Protein AF-N8WJZ4-F1 (afdb_monomer_lite)

Foldseek 3Di:
DDADDPVLCVLQVWDADPVRAFIDGPNHTFKGKDKDWDDDDDADDIDIDIDIDGHPVSVLVSCVSVVHKDKDKDKADDDDDDDPPDDPVVPPVVSVVDDIDIWIWIQHSVGDIDTD

Sequence (116 aa):
MTQPSKEIIALMNLSSDSLGKNWFHENEKVMNLKIWGQYKNEHYEYSNGYKLKVDRKFILELLEKLDMDMIISVDIDRRYKYGSYQSKQDSKRLDEYLPSSKRIYLMKKNGDMYVY

Secondary structure (DSSP, 8-state):
-----HHHHHHTT-EE-TTSSEEEETTEEEEEEEEEEE---TTS--EEEEEEEE-HHHHHHHHHHHT--EEEEEEE---PPPPTT--TTTTHHHHHTS--EEEEEEE-TTS-EEE-

Organism: NCBI:txid1217675

Structure (mmCIF, N/CA/C/O backbone):
data_AF-N8WJZ4-F1
#
_entry.id   AF-N8WJZ4-F1
#
loop_
_atom_site.group_PDB
_atom_site.id
_atom_site.type_symbol
_atom_site.label_atom_id
_atom_site.label_alt_id
_atom_site.label_comp_id
_atom_site.label_asym_id
_atom_site.label_entity_id
_atom_site.label_seq_id
_atom_site.pdbx_PDB_ins_code
_atom_site.Cartn_x
_atom_site.Cartn_y
_atom_site.Cartn_z
_atom_site.occupancy
_atom_site.B_iso_or_equiv
_atom_site.auth_seq_id
_atom_site.auth_comp_id
_atom_site.auth_asym_id
_atom_site.auth_atom_id
_atom_site.pdbx_PDB_model_num
ATOM 1 N N . MET A 1 1 ?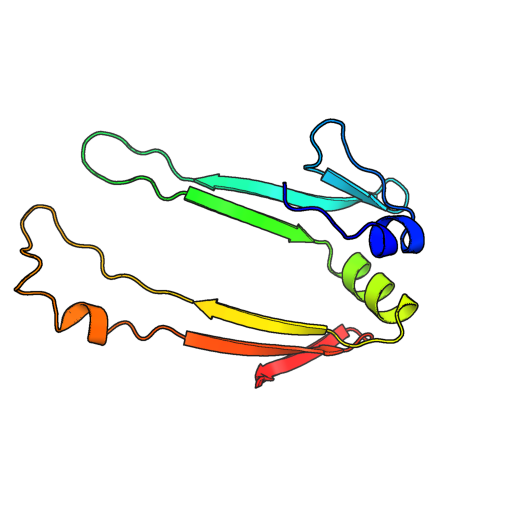 4.920 15.518 -1.840 1.00 61.91 1 MET A N 1
ATOM 2 C CA . MET A 1 1 ? 5.305 14.233 -1.213 1.00 61.91 1 MET A CA 1
ATOM 3 C C . MET A 1 1 ? 4.168 13.250 -1.414 1.00 61.91 1 MET A C 1
ATOM 5 O O . MET A 1 1 ? 3.022 13.665 -1.307 1.00 61.91 1 MET A O 1
ATOM 9 N N . THR A 1 2 ? 4.465 11.994 -1.745 1.00 77.50 2 THR A N 1
ATOM 10 C CA . THR A 1 2 ? 3.448 10.937 -1.849 1.00 77.50 2 THR A CA 1
ATOM 11 C C . THR A 1 2 ? 2.934 10.608 -0.450 1.00 77.50 2 THR A C 1
ATOM 13 O O . THR A 1 2 ? 3.725 10.198 0.395 1.00 77.50 2 THR A O 1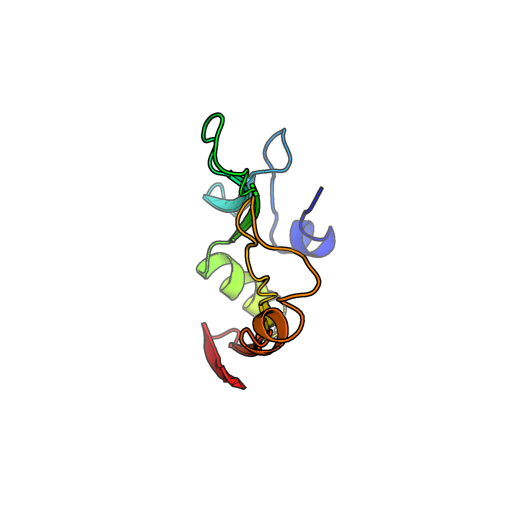
ATOM 16 N N . GLN A 1 3 ? 1.641 10.810 -0.207 1.00 88.00 3 GLN A N 1
ATOM 17 C CA . GLN A 1 3 ? 0.973 10.545 1.070 1.00 88.00 3 GLN A CA 1
ATOM 18 C C . GLN A 1 3 ? -0.438 9.985 0.827 1.00 88.00 3 GLN A C 1
ATOM 20 O O . GLN A 1 3 ? -0.982 10.221 -0.258 1.00 88.00 3 GLN A O 1
ATOM 25 N N . PRO A 1 4 ? -1.040 9.273 1.797 1.00 91.56 4 PRO A N 1
ATOM 26 C CA . PRO A 1 4 ? -2.439 8.864 1.719 1.00 91.56 4 PRO A CA 1
ATOM 27 C C . PRO A 1 4 ? -3.384 10.071 1.608 1.00 91.56 4 PRO A C 1
ATOM 29 O O . PRO A 1 4 ? -3.042 11.190 2.003 1.00 91.56 4 PRO A O 1
ATOM 32 N N . SER A 1 5 ? -4.586 9.854 1.071 1.00 93.88 5 SER A N 1
ATOM 33 C CA . SER A 1 5 ? -5.614 10.898 1.022 1.00 93.88 5 SER A CA 1
ATOM 34 C C . SER A 1 5 ? -6.097 11.254 2.432 1.00 93.88 5 SER A C 1
ATOM 36 O O . SER A 1 5 ? -6.062 10.421 3.337 1.00 93.88 5 SER A O 1
ATOM 38 N N . LYS A 1 6 ? -6.597 12.483 2.623 1.00 94.88 6 LYS A N 1
ATOM 39 C CA . LYS A 1 6 ? -7.160 12.923 3.914 1.00 94.88 6 LYS A CA 1
ATOM 40 C C . LYS A 1 6 ? -8.278 11.999 4.407 1.00 94.88 6 LYS A C 1
ATOM 42 O O . LYS A 1 6 ? -8.379 11.758 5.602 1.00 94.88 6 LYS A O 1
ATOM 47 N N . GLU A 1 7 ? -9.074 11.468 3.484 1.00 95.81 7 GLU A N 1
ATOM 48 C CA . GLU A 1 7 ? -10.145 10.511 3.770 1.00 95.81 7 GLU A CA 1
ATOM 49 C C . GLU A 1 7 ? -9.597 9.195 4.321 1.00 95.81 7 GLU A C 1
ATOM 51 O O . GLU A 1 7 ? -10.069 8.740 5.355 1.00 95.81 7 GLU A O 1
ATOM 56 N N . ILE A 1 8 ? -8.557 8.621 3.701 1.00 95.12 8 ILE A N 1
ATOM 57 C CA . ILE A 1 8 ? -7.914 7.395 4.201 1.00 95.12 8 ILE A CA 1
ATOM 58 C C . ILE A 1 8 ? -7.246 7.653 5.554 1.00 95.12 8 ILE A C 1
ATOM 60 O O . ILE A 1 8 ? -7.335 6.813 6.444 1.00 95.12 8 ILE A O 1
ATOM 64 N N . ILE A 1 9 ? -6.610 8.818 5.730 1.00 96.50 9 ILE A N 1
ATOM 65 C CA . ILE A 1 9 ? -6.007 9.211 7.012 1.00 96.50 9 ILE A CA 1
ATOM 66 C C . ILE A 1 9 ? -7.073 9.244 8.109 1.00 96.50 9 ILE A C 1
ATOM 68 O O . ILE A 1 9 ? -6.852 8.680 9.175 1.00 96.50 9 ILE A O 1
ATOM 72 N N . ALA A 1 10 ? -8.224 9.863 7.845 1.00 97.06 10 ALA A N 1
ATOM 73 C CA . ALA A 1 10 ? -9.319 9.940 8.804 1.00 97.06 10 ALA A CA 1
ATOM 74 C C . ALA A 1 10 ? -9.966 8.568 9.061 1.00 97.06 10 ALA A C 1
ATOM 76 O O . ALA A 1 10 ? -10.155 8.191 10.213 1.00 97.06 10 ALA A O 1
ATOM 77 N N . LEU A 1 11 ? -10.260 7.803 8.005 1.00 97.25 11 LEU A N 1
ATOM 78 C CA . LEU A 1 11 ? -10.919 6.494 8.082 1.00 97.25 11 LEU A CA 1
ATOM 79 C C . LEU A 1 11 ? -10.086 5.462 8.850 1.00 97.25 11 LEU A C 1
ATOM 81 O O . LEU A 1 11 ? -10.619 4.683 9.638 1.00 97.25 11 LEU A O 1
ATOM 85 N N . MET A 1 12 ? -8.778 5.448 8.600 1.00 96.62 12 MET A N 1
ATOM 86 C CA . MET A 1 12 ? -7.845 4.503 9.212 1.00 96.62 12 MET A CA 1
ATOM 87 C C . MET A 1 12 ? -7.142 5.082 10.440 1.00 96.62 12 MET A C 1
ATOM 89 O O . MET A 1 12 ? -6.271 4.423 10.984 1.00 96.62 12 MET A O 1
ATOM 93 N N . ASN A 1 13 ? -7.483 6.301 10.873 1.00 96.75 13 ASN A N 1
ATOM 94 C CA . ASN A 1 13 ? -6.819 6.989 11.983 1.00 96.75 13 ASN A CA 1
ATOM 95 C C . ASN A 1 13 ? -5.278 6.966 11.870 1.00 96.75 13 ASN A C 1
ATOM 97 O O . ASN A 1 13 ? -4.557 6.650 12.821 1.00 96.75 13 ASN A O 1
ATOM 101 N N . LEU A 1 14 ? -4.766 7.256 10.671 1.00 96.94 14 LEU A N 1
ATOM 102 C CA . LEU A 1 14 ? -3.334 7.188 10.413 1.00 96.94 14 LEU A CA 1
ATOM 103 C C . LEU A 1 14 ? -2.597 8.348 11.069 1.00 96.94 14 LEU A C 1
ATOM 105 O O . LEU A 1 14 ? -2.985 9.511 10.955 1.00 96.94 14 LEU A O 1
ATOM 109 N N . SER A 1 15 ? -1.444 8.032 11.638 1.00 96.31 15 SER A N 1
ATOM 110 C CA . SER A 1 15 ? -0.454 9.022 12.052 1.00 96.31 15 SER A CA 1
ATOM 111 C C . SER A 1 15 ? 0.807 8.899 11.205 1.00 96.31 15 SER A C 1
ATOM 113 O O . SER A 1 15 ? 1.059 7.869 10.580 1.00 96.31 15 SER A O 1
ATOM 115 N N . SER A 1 16 ? 1.597 9.968 11.152 1.00 95.50 16 SER A N 1
ATOM 116 C CA . SER A 1 16 ? 2.853 10.015 10.406 1.00 95.50 16 SER A CA 1
ATOM 117 C C . SER A 1 16 ? 4.001 10.427 11.316 1.00 95.50 16 SER A C 1
ATOM 119 O O . SER A 1 16 ? 3.808 11.157 12.287 1.00 95.50 16 SER A O 1
ATOM 121 N N . ASP A 1 17 ? 5.216 10.013 10.959 1.00 94.31 17 ASP A N 1
ATOM 122 C CA . ASP A 1 17 ? 6.427 10.624 11.501 1.00 94.31 17 ASP A CA 1
ATOM 123 C C . ASP A 1 17 ? 6.587 12.088 11.048 1.00 94.31 17 ASP A C 1
ATOM 125 O O . ASP A 1 17 ? 5.892 12.568 10.146 1.00 94.31 17 ASP A O 1
ATOM 129 N N . SER A 1 18 ? 7.550 12.792 11.650 1.00 92.31 18 SER A N 1
ATOM 130 C CA . SER A 1 18 ? 7.858 14.197 11.342 1.00 92.31 18 SER A CA 1
ATOM 131 C C . SER A 1 18 ? 8.286 14.441 9.891 1.00 92.31 18 SER A C 1
ATOM 133 O O . SER A 1 18 ? 8.264 15.579 9.427 1.00 92.31 18 SER A O 1
ATOM 135 N N . LEU A 1 19 ? 8.685 13.388 9.171 1.00 90.44 19 LEU A N 1
ATOM 136 C CA . LEU A 1 19 ? 9.183 13.463 7.801 1.00 90.44 19 LEU A CA 1
ATOM 137 C C . LEU A 1 19 ? 8.139 13.065 6.751 1.00 90.44 19 LEU A C 1
ATOM 139 O O . LEU A 1 19 ? 8.457 13.118 5.561 1.00 90.44 19 LEU A O 1
ATOM 143 N N . GLY A 1 20 ? 6.935 12.636 7.139 1.00 89.88 20 GLY A N 1
ATOM 144 C CA . GLY A 1 20 ? 5.927 12.162 6.185 1.00 89.88 20 GLY A CA 1
ATOM 145 C C . GLY A 1 20 ? 6.286 10.835 5.505 1.00 89.88 20 GLY A C 1
ATOM 146 O O . GLY A 1 20 ? 5.708 10.496 4.471 1.00 89.88 20 GLY A O 1
ATOM 147 N N . LYS A 1 21 ? 7.299 10.114 6.006 1.00 91.19 21 LYS A N 1
ATOM 148 C CA . LYS A 1 21 ? 7.879 8.932 5.342 1.00 91.19 21 LYS A CA 1
ATOM 149 C C . LYS A 1 21 ? 7.395 7.626 5.938 1.00 91.19 21 LYS A C 1
ATOM 151 O O . LYS A 1 21 ? 7.385 6.624 5.223 1.00 91.19 21 LYS A O 1
ATOM 156 N N . ASN A 1 22 ? 7.044 7.617 7.216 1.00 94.75 22 ASN A N 1
ATOM 157 C CA . ASN A 1 22 ? 6.499 6.454 7.902 1.00 94.75 22 ASN A CA 1
ATOM 158 C C . ASN A 1 22 ? 5.090 6.773 8.379 1.00 94.75 22 ASN A C 1
ATOM 160 O O . ASN A 1 22 ? 4.896 7.798 9.026 1.00 94.75 22 ASN A O 1
ATOM 164 N N . TRP A 1 23 ? 4.147 5.879 8.087 1.00 96.56 23 TRP A N 1
ATOM 165 C CA . TRP A 1 23 ? 2.777 5.976 8.577 1.00 96.56 23 TRP A CA 1
ATOM 166 C C . TRP A 1 23 ? 2.449 4.812 9.491 1.00 96.56 23 TRP A C 1
ATOM 168 O O . TRP A 1 23 ? 2.912 3.685 9.268 1.00 96.56 23 TRP A O 1
ATOM 178 N N . PHE A 1 24 ? 1.632 5.108 10.492 1.00 96.88 24 PHE A N 1
ATOM 179 C CA . PHE A 1 24 ? 1.305 4.211 11.579 1.00 96.88 24 PHE A CA 1
ATOM 180 C C . PHE A 1 24 ? -0.207 4.084 11.737 1.00 96.88 24 PHE A C 1
ATOM 182 O O . PHE A 1 24 ? -0.925 5.085 11.676 1.00 96.88 24 PHE A O 1
ATOM 189 N N . HIS A 1 25 ? -0.649 2.852 11.963 1.00 96.44 25 HIS A N 1
ATOM 190 C CA . HIS A 1 25 ? -2.006 2.464 12.343 1.00 96.44 25 HIS A CA 1
ATOM 191 C C . HIS A 1 25 ? -1.887 1.691 13.654 1.00 96.44 25 HIS A C 1
ATOM 193 O O . HIS A 1 25 ? -1.047 0.801 13.741 1.00 96.44 25 HIS A O 1
ATOM 199 N N . GLU A 1 26 ? -2.630 2.079 14.690 1.00 93.81 26 GLU A N 1
ATOM 200 C CA . GLU A 1 26 ? -2.573 1.426 16.015 1.00 93.81 26 GLU A CA 1
ATOM 201 C C . GLU A 1 26 ? -1.143 1.275 16.589 1.00 93.81 26 GLU A C 1
ATOM 203 O O . GLU A 1 26 ? -0.792 0.274 17.204 1.00 93.81 26 GLU A O 1
ATOM 208 N N . ASN A 1 27 ? -0.297 2.296 16.395 1.00 92.25 27 ASN A N 1
ATOM 209 C CA . ASN A 1 27 ? 1.137 2.322 16.746 1.00 92.25 27 ASN A CA 1
ATOM 210 C C . ASN A 1 27 ? 2.037 1.342 15.967 1.00 92.25 27 ASN A C 1
ATOM 212 O O . ASN A 1 27 ? 3.252 1.328 16.179 1.00 92.25 27 ASN A O 1
ATOM 216 N N . GLU A 1 28 ? 1.498 0.585 15.016 1.00 95.69 28 GLU A N 1
ATOM 217 C CA . GLU A 1 28 ? 2.273 -0.255 14.110 1.00 95.69 28 GLU A CA 1
ATOM 218 C C . GLU A 1 28 ? 2.575 0.478 12.804 1.00 95.69 28 GLU A C 1
ATOM 220 O O . GLU A 1 28 ? 1.731 1.156 12.220 1.00 95.69 28 GLU A O 1
ATOM 225 N N . LYS A 1 29 ? 3.806 0.345 12.304 1.00 96.56 29 LYS A N 1
ATOM 226 C CA . LYS A 1 29 ? 4.196 0.960 11.032 1.00 96.56 29 LYS A CA 1
ATOM 227 C C . LYS A 1 29 ? 3.601 0.177 9.862 1.00 96.56 29 LYS A C 1
ATOM 229 O O . LYS A 1 29 ? 4.094 -0.901 9.531 1.00 96.56 29 LYS A O 1
ATOM 234 N N . VAL A 1 30 ? 2.651 0.786 9.162 1.00 97.25 30 VAL A N 1
ATOM 235 C CA . VAL A 1 30 ? 1.917 0.167 8.047 1.00 97.25 30 VAL A CA 1
ATOM 236 C C . VAL A 1 30 ? 2.357 0.646 6.671 1.00 97.25 30 VAL A C 1
ATOM 238 O O . VAL A 1 30 ? 2.159 -0.061 5.688 1.00 97.25 30 VAL A O 1
ATOM 241 N N . MET A 1 31 ? 2.992 1.817 6.565 1.00 95.88 31 MET A N 1
ATOM 242 C CA . MET A 1 31 ? 3.459 2.350 5.282 1.00 95.88 31 MET A CA 1
ATOM 243 C C . MET A 1 31 ? 4.823 3.022 5.414 1.00 95.88 31 MET A C 1
ATOM 245 O O . MET A 1 31 ? 5.108 3.704 6.397 1.00 95.88 31 MET A O 1
ATOM 249 N N . ASN A 1 32 ? 5.674 2.845 4.404 1.00 94.62 32 ASN A N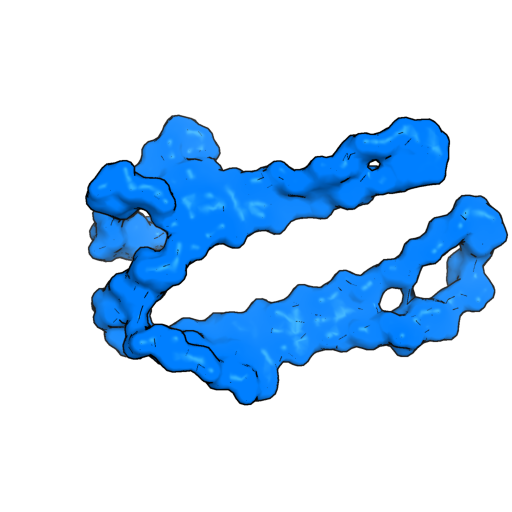 1
ATOM 250 C CA . ASN A 1 32 ? 6.985 3.475 4.329 1.00 94.62 32 ASN A CA 1
ATOM 251 C C . ASN A 1 32 ? 7.317 3.928 2.902 1.00 94.62 32 ASN A C 1
ATOM 253 O O . ASN A 1 32 ? 7.341 3.113 1.978 1.00 94.62 32 ASN A O 1
ATOM 257 N N . LEU A 1 33 ? 7.653 5.208 2.742 1.00 91.38 33 LEU A N 1
ATOM 258 C CA . LEU A 1 33 ? 8.214 5.763 1.515 1.00 91.38 33 LEU A CA 1
ATOM 259 C C . LEU A 1 33 ? 9.740 5.838 1.633 1.00 91.38 33 LEU A C 1
ATOM 261 O O . LEU A 1 33 ? 10.292 6.602 2.428 1.00 91.38 33 LEU A O 1
ATOM 265 N N . LYS A 1 34 ? 10.437 5.058 0.808 1.00 88.75 34 LYS A N 1
ATOM 266 C CA . LYS A 1 34 ? 11.898 4.997 0.772 1.00 88.75 34 LYS A CA 1
ATOM 267 C C . LYS A 1 34 ? 12.420 5.385 -0.605 1.00 88.75 34 LYS A C 1
ATOM 269 O O . LYS A 1 34 ? 11.928 4.907 -1.620 1.00 88.75 34 LYS A O 1
ATOM 274 N N . ILE A 1 35 ? 13.466 6.203 -0.630 1.00 84.38 35 ILE A N 1
ATOM 275 C CA . ILE A 1 35 ? 14.302 6.365 -1.820 1.00 84.38 35 ILE A CA 1
ATOM 276 C C . ILE A 1 35 ? 15.306 5.216 -1.812 1.00 84.38 35 ILE A C 1
ATOM 278 O O . ILE A 1 35 ? 15.940 4.944 -0.788 1.00 84.38 35 ILE A O 1
ATOM 282 N N . TRP A 1 36 ? 15.422 4.512 -2.926 1.00 83.12 36 TRP A N 1
ATOM 283 C CA . TRP A 1 36 ? 16.433 3.485 -3.113 1.00 83.12 36 TRP A CA 1
ATOM 284 C C . TRP A 1 36 ? 17.384 3.913 -4.220 1.00 83.12 36 TRP A C 1
ATOM 286 O O . TRP A 1 36 ? 17.004 4.635 -5.137 1.00 83.12 36 TRP A O 1
ATOM 296 N N . GLY A 1 37 ? 18.627 3.466 -4.118 1.00 72.81 37 GLY A N 1
ATOM 297 C CA . GLY A 1 37 ? 19.592 3.584 -5.188 1.00 72.81 37 GLY A CA 1
ATOM 298 C C . GLY A 1 37 ? 20.903 2.907 -4.830 1.00 72.81 37 GLY A C 1
ATOM 299 O O . GLY A 1 37 ? 21.167 2.648 -3.654 1.00 72.81 37 GLY A O 1
ATOM 300 N N . GLN A 1 38 ? 21.688 2.575 -5.848 1.00 63.19 38 GLN A N 1
ATOM 301 C CA . GLN A 1 38 ? 23.043 2.053 -5.689 1.00 63.19 38 GLN A CA 1
ATOM 302 C C . GLN A 1 38 ? 24.025 3.100 -6.202 1.00 63.19 38 GLN A C 1
ATOM 304 O O . GLN A 1 38 ? 23.900 3.567 -7.333 1.00 63.19 38 GLN A O 1
ATOM 309 N N . TYR A 1 39 ? 24.982 3.474 -5.357 1.00 55.28 39 TYR A N 1
ATOM 310 C CA . TYR A 1 39 ? 26.078 4.357 -5.735 1.00 55.28 39 TYR A CA 1
ATOM 311 C C . TYR A 1 39 ? 27.257 3.494 -6.199 1.00 55.28 39 TYR A C 1
ATOM 313 O O . TYR A 1 39 ? 27.674 2.599 -5.458 1.00 55.28 39 TYR A O 1
ATOM 321 N N . LYS A 1 40 ? 27.800 3.730 -7.400 1.00 54.50 40 LYS A N 1
ATOM 322 C CA . LYS A 1 40 ? 29.092 3.151 -7.800 1.00 54.50 40 LYS A CA 1
ATOM 323 C C . LYS A 1 40 ? 29.905 4.102 -8.688 1.00 54.50 40 LYS A C 1
ATOM 325 O O . LYS A 1 40 ? 29.344 4.877 -9.450 1.00 54.50 40 LYS A O 1
ATOM 330 N N . ASN A 1 41 ? 31.224 4.037 -8.495 1.00 54.06 41 ASN A N 1
ATOM 331 C CA . ASN A 1 41 ? 32.266 4.932 -9.011 1.00 54.06 41 ASN A CA 1
ATOM 332 C C . ASN A 1 41 ? 32.461 4.907 -10.537 1.00 54.06 41 ASN A C 1
ATOM 334 O O . ASN A 1 41 ? 32.092 3.934 -11.193 1.00 54.06 41 ASN A O 1
ATOM 338 N N . GLU A 1 42 ? 33.111 5.989 -10.999 1.00 51.44 42 GLU A N 1
ATOM 339 C CA . GLU A 1 42 ? 33.839 6.377 -12.236 1.00 51.44 42 GLU A CA 1
ATOM 340 C C . GLU A 1 42 ? 33.540 5.717 -13.597 1.00 51.44 42 GLU A C 1
ATOM 342 O O . GLU A 1 42 ? 33.761 6.352 -14.626 1.00 51.44 42 GLU A O 1
ATOM 347 N N . HIS A 1 43 ? 32.983 4.509 -13.657 1.00 54.53 43 HIS A N 1
ATOM 348 C CA . HIS A 1 43 ? 32.722 3.803 -14.910 1.00 54.53 43 HIS A CA 1
ATOM 349 C C . HIS A 1 43 ? 31.283 3.297 -15.101 1.00 54.53 43 HIS A C 1
ATOM 351 O O . HIS A 1 43 ? 30.969 2.930 -16.227 1.00 54.53 43 HIS A O 1
ATOM 357 N N . TYR A 1 44 ? 30.387 3.291 -14.097 1.00 53.31 44 TYR A N 1
ATOM 358 C CA . TYR A 1 44 ? 28.995 2.826 -14.280 1.00 53.31 44 TYR A CA 1
ATOM 359 C C . TYR A 1 44 ? 27.952 3.486 -13.347 1.00 53.31 44 TYR A C 1
ATOM 361 O O . TYR A 1 44 ? 28.224 3.810 -12.199 1.00 53.31 44 TYR A O 1
ATOM 369 N N . GLU A 1 45 ? 26.740 3.643 -13.895 1.00 55.69 45 GLU A N 1
ATOM 370 C CA . GLU A 1 45 ? 25.672 4.597 -13.536 1.00 55.69 45 GLU A CA 1
ATOM 371 C C . GLU A 1 45 ? 24.823 4.357 -12.270 1.00 55.69 45 GLU A C 1
ATOM 373 O O . GLU A 1 45 ? 24.508 3.235 -11.871 1.00 55.69 45 GLU A O 1
ATOM 378 N N . TYR A 1 46 ? 24.309 5.492 -11.780 1.00 57.88 46 TYR A N 1
ATOM 379 C CA . TYR A 1 46 ? 23.190 5.683 -10.857 1.00 57.88 46 TYR A CA 1
ATOM 380 C C . TYR A 1 46 ? 21.924 4.904 -11.271 1.00 57.88 46 TYR A C 1
ATOM 382 O O . TYR A 1 46 ? 21.266 5.240 -12.252 1.00 57.88 46 TYR A O 1
ATOM 390 N N . SER A 1 47 ? 21.510 3.922 -10.468 1.00 64.62 47 SER A N 1
ATOM 391 C CA . SER A 1 47 ? 20.110 3.469 -10.426 1.00 64.62 47 SER A CA 1
ATOM 392 C C . SER A 1 47 ? 19.477 4.049 -9.172 1.00 64.62 47 SER A C 1
ATOM 394 O O . SER A 1 47 ? 19.985 3.798 -8.080 1.00 64.62 47 SER A O 1
ATOM 396 N N . ASN A 1 48 ? 18.408 4.835 -9.308 1.00 75.44 48 ASN A N 1
ATOM 397 C CA . ASN A 1 48 ? 17.661 5.392 -8.185 1.00 75.44 48 ASN A CA 1
ATOM 398 C C . ASN A 1 48 ? 16.148 5.296 -8.426 1.00 75.44 48 ASN A C 1
ATOM 400 O O . ASN A 1 48 ? 15.691 5.094 -9.549 1.00 75.44 48 ASN A O 1
ATOM 404 N N . GLY A 1 49 ? 15.365 5.406 -7.359 1.00 83.38 49 GLY A N 1
ATOM 405 C CA . GLY A 1 49 ? 13.918 5.447 -7.471 1.00 83.38 49 GLY A CA 1
ATOM 406 C C . GLY A 1 49 ? 13.212 5.591 -6.134 1.00 83.38 49 GLY A C 1
ATOM 407 O O . GLY A 1 49 ? 13.818 5.562 -5.060 1.00 83.38 49 GLY A O 1
ATOM 408 N N . TYR A 1 50 ? 11.893 5.717 -6.209 1.00 86.25 50 TYR A N 1
ATOM 409 C CA . TYR A 1 50 ? 11.012 5.728 -5.049 1.00 86.25 50 TYR A CA 1
ATOM 410 C C . TYR A 1 50 ? 10.401 4.342 -4.856 1.00 86.25 50 TYR A C 1
ATOM 412 O O . TYR A 1 50 ? 10.041 3.662 -5.814 1.00 86.25 50 TYR A O 1
ATOM 420 N N . LYS A 1 51 ? 10.293 3.914 -3.602 1.00 89.50 51 LYS A N 1
ATOM 421 C CA . LYS A 1 51 ? 9.664 2.661 -3.198 1.00 89.50 51 LYS A CA 1
ATOM 422 C C . LYS A 1 51 ? 8.665 2.954 -2.092 1.00 89.50 51 LYS A C 1
ATOM 424 O O . LYS A 1 51 ? 9.061 3.367 -1.004 1.00 89.50 51 LYS A O 1
ATOM 429 N N . LEU A 1 52 ? 7.392 2.702 -2.368 1.00 91.50 52 LEU A N 1
ATOM 430 C CA . LEU A 1 52 ? 6.351 2.646 -1.352 1.00 91.50 52 LEU A CA 1
ATOM 431 C C . LEU A 1 52 ? 6.216 1.196 -0.882 1.00 91.50 52 LEU A C 1
ATOM 433 O O . LEU A 1 52 ? 5.990 0.296 -1.688 1.00 91.50 52 LEU A O 1
ATOM 437 N N . LYS A 1 53 ? 6.401 0.956 0.413 1.00 93.75 53 LYS A N 1
ATOM 438 C CA . LYS A 1 53 ? 6.056 -0.306 1.070 1.00 93.75 53 LYS A CA 1
ATOM 439 C C . LYS A 1 53 ? 4.787 -0.090 1.874 1.00 93.75 53 LYS A C 1
ATOM 441 O O . LYS A 1 53 ? 4.721 0.879 2.623 1.00 93.75 53 LYS A O 1
ATOM 446 N N . VAL A 1 54 ? 3.839 -1.006 1.747 1.00 94.69 54 VAL A N 1
ATOM 447 C CA . VAL A 1 54 ? 2.619 -1.035 2.554 1.00 94.69 54 VAL A CA 1
ATOM 448 C C . VAL A 1 54 ? 2.462 -2.439 3.123 1.00 94.69 54 VAL A C 1
ATOM 450 O O . VAL A 1 54 ? 2.791 -3.412 2.438 1.00 94.69 54 VAL A O 1
ATOM 453 N N . ASP A 1 55 ? 2.028 -2.542 4.373 1.00 95.88 55 ASP A N 1
ATOM 454 C CA . ASP A 1 55 ? 1.681 -3.817 4.985 1.00 95.88 55 ASP A CA 1
ATOM 455 C C . ASP A 1 55 ? 0.431 -4.420 4.325 1.00 95.88 55 ASP A C 1
ATOM 457 O O . ASP A 1 55 ? -0.522 -3.715 3.987 1.00 95.88 55 ASP A O 1
ATOM 461 N N . ARG A 1 56 ? 0.437 -5.743 4.123 1.00 95.19 56 ARG A N 1
ATOM 462 C CA . ARG A 1 56 ? -0.675 -6.432 3.457 1.00 95.19 56 ARG A CA 1
ATOM 463 C C . ARG A 1 56 ? -1.928 -6.428 4.325 1.00 95.19 56 ARG A C 1
ATOM 465 O O . ARG A 1 56 ? -3.005 -6.236 3.775 1.00 95.19 56 ARG A O 1
ATOM 472 N N . LYS A 1 57 ? -1.808 -6.650 5.640 1.00 95.69 57 LYS A N 1
ATOM 473 C CA . LYS A 1 57 ? -2.980 -6.695 6.527 1.00 95.69 57 LYS A CA 1
ATOM 474 C C . LYS A 1 57 ? -3.665 -5.336 6.552 1.00 95.69 57 LYS A C 1
ATOM 476 O O . LYS A 1 57 ? -4.877 -5.281 6.397 1.00 95.69 57 LYS A O 1
ATOM 481 N N . PHE A 1 58 ? -2.877 -4.263 6.611 1.00 96.50 58 PHE A N 1
ATOM 482 C CA . PHE A 1 58 ? -3.392 -2.900 6.503 1.00 96.50 58 PHE A CA 1
ATOM 483 C C . PHE A 1 58 ? -4.196 -2.659 5.214 1.00 96.50 58 PHE A C 1
ATOM 485 O O . PHE A 1 58 ? -5.270 -2.066 5.263 1.00 96.50 58 PHE A O 1
ATOM 492 N N . ILE A 1 59 ? -3.703 -3.122 4.056 1.00 96.44 59 ILE A N 1
ATOM 493 C CA . ILE A 1 59 ? -4.451 -3.002 2.793 1.00 96.44 59 ILE A CA 1
ATOM 494 C C . ILE A 1 59 ? -5.781 -3.759 2.867 1.00 96.44 59 ILE A C 1
ATOM 496 O O . ILE A 1 59 ? -6.793 -3.218 2.438 1.00 96.44 59 ILE A O 1
ATOM 500 N N . LEU A 1 60 ? -5.801 -4.977 3.415 1.00 97.50 60 LEU A N 1
ATOM 501 C CA . LEU A 1 60 ? -7.039 -5.757 3.526 1.00 97.50 60 LEU A CA 1
ATOM 502 C C . LEU A 1 60 ? -8.050 -5.090 4.462 1.00 97.50 60 LEU A C 1
ATOM 504 O O . LEU A 1 60 ? -9.201 -4.935 4.078 1.00 97.50 60 LEU A O 1
ATOM 508 N N . GLU A 1 61 ? -7.611 -4.600 5.623 1.00 96.94 61 GLU A N 1
ATOM 509 C CA . GLU A 1 61 ? -8.477 -3.866 6.555 1.00 96.94 61 GLU A CA 1
ATOM 510 C C . GLU A 1 61 ? -9.059 -2.596 5.911 1.00 96.94 61 GLU A C 1
ATOM 512 O O . GLU A 1 61 ? -10.243 -2.293 6.063 1.00 96.94 61 GLU A O 1
ATOM 517 N N . LEU A 1 62 ? -8.243 -1.861 5.148 1.00 97.00 62 LEU A N 1
ATOM 518 C CA . LEU A 1 62 ? -8.699 -0.693 4.396 1.00 97.00 62 LEU A CA 1
ATOM 519 C C . LEU A 1 62 ? -9.774 -1.072 3.366 1.00 97.00 62 LEU A C 1
ATOM 521 O O . LEU A 1 62 ? -10.794 -0.393 3.268 1.00 97.00 62 LEU A O 1
ATOM 525 N N . LEU A 1 63 ? -9.554 -2.143 2.601 1.00 97.31 63 LEU A N 1
ATOM 526 C CA . LEU A 1 63 ? -10.500 -2.620 1.590 1.00 97.31 63 LEU A CA 1
ATOM 527 C C . LEU A 1 63 ? -11.807 -3.128 2.208 1.00 97.31 63 LEU A C 1
ATOM 529 O O . LEU A 1 63 ? -12.880 -2.863 1.669 1.00 97.31 63 LEU A O 1
ATOM 533 N N . GLU A 1 64 ? -11.733 -3.799 3.358 1.00 97.31 64 GLU A N 1
ATOM 534 C CA . GLU A 1 64 ? -12.906 -4.210 4.129 1.00 97.31 64 GLU A CA 1
ATOM 535 C C . GLU A 1 64 ? -13.719 -3.005 4.611 1.00 97.31 64 GLU A C 1
ATOM 537 O O . GLU A 1 64 ? -14.930 -2.976 4.394 1.00 97.31 64 GLU A O 1
ATOM 542 N N . LYS A 1 65 ? -13.076 -1.981 5.192 1.00 97.00 65 LYS A N 1
ATOM 543 C CA . LYS A 1 65 ? -13.767 -0.758 5.648 1.00 97.00 65 LYS A CA 1
ATOM 544 C C . LYS A 1 65 ? -14.394 0.043 4.512 1.00 97.00 65 LYS A C 1
ATOM 546 O O . LYS A 1 65 ? -15.418 0.688 4.722 1.00 97.00 65 LYS A O 1
ATOM 551 N N . LEU A 1 66 ? -13.774 0.033 3.335 1.00 96.50 66 LEU A N 1
ATOM 552 C CA . LEU A 1 66 ? -14.301 0.705 2.147 1.00 96.50 66 LEU A CA 1
ATOM 553 C C . LEU A 1 66 ? -15.384 -0.104 1.426 1.00 96.50 66 LEU A C 1
ATOM 555 O O . LEU A 1 66 ? -16.052 0.453 0.562 1.00 96.50 66 LEU A O 1
ATOM 559 N N . ASP A 1 67 ? -15.548 -1.387 1.759 1.00 96.94 67 ASP A N 1
ATOM 560 C CA . ASP A 1 67 ? -16.377 -2.337 1.012 1.00 96.94 67 ASP A CA 1
ATOM 561 C C . ASP A 1 67 ? -15.989 -2.420 -0.481 1.00 96.94 67 ASP A C 1
ATOM 563 O O . ASP A 1 67 ? -16.833 -2.430 -1.377 1.00 96.94 67 ASP A O 1
ATOM 567 N N . MET A 1 68 ? -14.680 -2.449 -0.769 1.00 96.94 68 MET A N 1
ATOM 568 C CA . MET A 1 68 ? -14.141 -2.356 -2.134 1.00 96.94 68 MET A CA 1
ATOM 569 C C . MET A 1 68 ? -13.043 -3.379 -2.418 1.00 96.94 68 MET A C 1
ATOM 571 O O . MET A 1 68 ? -12.299 -3.781 -1.534 1.00 96.94 68 MET A O 1
ATOM 575 N N . ASP A 1 69 ? -12.888 -3.733 -3.693 1.00 97.25 69 ASP A N 1
ATOM 576 C CA . ASP A 1 69 ? -11.731 -4.478 -4.195 1.00 97.25 69 ASP A CA 1
ATOM 577 C C . ASP A 1 69 ? -10.691 -3.521 -4.807 1.00 97.25 69 ASP A C 1
ATOM 579 O O . ASP A 1 69 ? -11.018 -2.418 -5.247 1.00 97.25 69 ASP A O 1
ATOM 583 N N . MET A 1 70 ? -9.431 -3.955 -4.893 1.00 97.00 70 MET A N 1
ATOM 584 C CA . MET A 1 70 ? -8.332 -3.162 -5.451 1.00 97.00 70 MET A CA 1
ATOM 585 C C . MET A 1 70 ? -7.894 -3.675 -6.824 1.00 97.00 70 MET A C 1
ATOM 587 O O . MET A 1 70 ? -7.459 -4.818 -6.967 1.00 97.00 70 MET A O 1
ATOM 591 N N . ILE A 1 71 ? -7.912 -2.795 -7.825 1.00 96.88 71 ILE A N 1
ATOM 592 C CA . ILE A 1 71 ? -7.277 -3.034 -9.127 1.00 96.88 71 ILE A CA 1
ATOM 593 C C . ILE A 1 71 ? -5.845 -2.495 -9.085 1.00 96.88 71 ILE A C 1
ATOM 595 O O . ILE A 1 71 ? -5.612 -1.345 -8.715 1.00 96.88 71 ILE A O 1
ATOM 599 N N . ILE A 1 72 ? -4.878 -3.315 -9.492 1.00 95.06 72 ILE A N 1
ATOM 600 C CA . ILE A 1 72 ? -3.453 -2.982 -9.502 1.00 95.06 72 ILE A CA 1
ATOM 601 C C . ILE A 1 72 ? -2.949 -3.056 -10.944 1.00 95.06 72 ILE A C 1
ATOM 603 O O . ILE A 1 72 ? -2.854 -4.137 -11.520 1.00 95.06 72 ILE A O 1
ATOM 607 N N . SER A 1 73 ? -2.594 -1.905 -11.518 1.00 94.75 73 SER A N 1
ATOM 608 C CA . SER A 1 73 ? -1.889 -1.826 -12.802 1.00 94.75 73 SER A CA 1
ATOM 609 C C . SER A 1 73 ? -0.385 -1.807 -12.555 1.00 94.75 73 SER A C 1
ATOM 611 O O . SER A 1 73 ? 0.118 -0.938 -11.844 1.00 94.75 73 SER A O 1
ATOM 613 N N . VAL A 1 74 ? 0.334 -2.758 -13.142 1.00 92.31 74 VAL A N 1
ATOM 614 C CA . VAL A 1 74 ? 1.796 -2.822 -13.102 1.00 92.31 74 VAL A CA 1
ATOM 615 C C . VAL A 1 74 ? 2.328 -2.540 -14.495 1.00 92.31 74 VAL A C 1
ATOM 617 O O . VAL A 1 74 ? 2.248 -3.392 -15.379 1.00 92.31 74 VAL A O 1
ATOM 620 N N . ASP A 1 75 ? 2.889 -1.348 -14.664 1.00 90.69 75 ASP A N 1
ATOM 621 C CA . ASP A 1 75 ? 3.536 -0.902 -15.893 1.00 90.69 75 ASP A CA 1
ATOM 622 C C . ASP A 1 75 ? 5.059 -1.022 -15.739 1.00 90.69 75 ASP A C 1
ATOM 624 O O . ASP A 1 75 ? 5.668 -0.386 -14.875 1.00 90.69 75 ASP A O 1
ATOM 628 N N . ILE A 1 76 ? 5.682 -1.871 -16.558 1.00 85.25 76 ILE A N 1
ATOM 629 C CA . ILE A 1 76 ? 7.135 -2.071 -16.581 1.00 85.25 76 ILE A CA 1
ATOM 630 C C . ILE A 1 76 ? 7.682 -1.449 -17.861 1.00 85.25 76 ILE A C 1
ATOM 632 O O . ILE A 1 76 ? 7.551 -2.028 -18.941 1.00 85.25 76 ILE A O 1
ATOM 636 N N . ASP A 1 77 ? 8.321 -0.290 -17.717 1.00 81.06 77 ASP A N 1
ATOM 637 C CA . ASP A 1 77 ? 9.123 0.339 -18.766 1.00 81.06 77 ASP A CA 1
ATOM 638 C C . ASP A 1 77 ? 10.546 -0.237 -18.723 1.00 81.06 77 ASP A C 1
ATOM 640 O O . ASP A 1 77 ? 11.250 -0.119 -17.715 1.00 81.06 77 ASP A O 1
ATOM 644 N N . ARG A 1 78 ? 10.955 -0.915 -19.798 1.00 74.69 78 ARG A N 1
ATOM 645 C CA . ARG A 1 78 ? 12.296 -1.489 -19.942 1.00 74.69 78 ARG A CA 1
ATOM 646 C C . ARG A 1 78 ? 13.056 -0.645 -20.945 1.00 74.69 78 ARG A C 1
ATOM 648 O O . ARG A 1 78 ? 12.567 -0.398 -22.037 1.00 74.69 78 ARG A O 1
ATOM 655 N N . ARG A 1 79 ? 14.266 -0.233 -20.581 1.00 69.00 79 ARG A N 1
ATOM 656 C CA . ARG A 1 79 ? 15.141 0.541 -21.465 1.00 69.00 79 ARG A CA 1
ATOM 657 C C . ARG A 1 79 ? 16.416 -0.235 -21.698 1.00 69.00 79 ARG A C 1
ATOM 659 O O . ARG A 1 79 ? 17.006 -0.732 -20.733 1.00 69.00 79 ARG A O 1
ATOM 666 N N . TYR A 1 80 ? 16.830 -0.347 -22.957 1.00 64.25 80 TYR A N 1
ATOM 667 C CA . TYR A 1 80 ? 18.118 -0.936 -23.260 1.00 64.25 80 TYR A CA 1
ATOM 668 C C . TYR A 1 80 ? 19.226 0.001 -22.775 1.00 64.25 80 TYR A C 1
ATOM 670 O O . TYR A 1 80 ? 19.151 1.224 -22.921 1.00 64.25 80 TYR A O 1
ATOM 678 N N . LYS A 1 81 ? 20.260 -0.573 -22.160 1.00 65.62 81 LYS A N 1
ATOM 679 C CA . LYS A 1 81 ? 21.419 0.193 -21.715 1.00 65.62 81 LYS A CA 1
ATOM 680 C C . LYS A 1 81 ? 22.479 0.200 -22.806 1.00 65.62 81 LYS A C 1
ATOM 682 O O . LYS A 1 81 ? 22.972 -0.855 -23.194 1.00 65.62 81 LYS A O 1
ATOM 687 N N . TYR A 1 82 ? 22.868 1.393 -23.236 1.00 63.12 82 TYR A N 1
ATOM 688 C CA . TYR A 1 82 ? 23.935 1.583 -24.212 1.00 63.12 82 TYR A CA 1
ATOM 689 C C . TYR A 1 82 ? 25.310 1.527 -23.548 1.00 63.12 82 TYR A C 1
ATOM 691 O O . TYR A 1 82 ? 25.541 2.171 -22.524 1.00 63.12 82 TYR A O 1
ATOM 699 N N . GLY A 1 83 ? 26.231 0.755 -24.130 1.00 58.91 83 GLY A N 1
ATOM 700 C CA . GLY A 1 83 ? 27.648 0.846 -23.778 1.00 58.91 83 GLY A CA 1
ATOM 701 C C . GLY A 1 83 ? 28.242 2.181 -24.240 1.00 58.91 83 GLY A C 1
ATOM 702 O O . GLY A 1 83 ? 27.772 2.766 -25.212 1.00 58.91 83 GLY A O 1
ATOM 703 N N . SER A 1 84 ? 29.313 2.642 -23.590 1.00 59.81 84 SER A N 1
ATOM 704 C CA . SER A 1 84 ? 29.990 3.924 -23.872 1.00 59.81 84 SER A CA 1
ATOM 705 C C . SER A 1 84 ? 30.483 4.103 -25.318 1.00 59.81 84 SER A C 1
ATOM 707 O O . SER A 1 84 ? 30.750 5.228 -25.730 1.00 59.81 84 SER A O 1
ATOM 709 N N . TYR A 1 85 ? 30.568 3.019 -26.096 1.00 58.31 85 TYR A N 1
ATOM 710 C CA . TYR A 1 85 ? 30.978 3.017 -27.504 1.00 58.31 85 TYR A CA 1
ATOM 711 C C . TYR A 1 85 ? 29.854 2.635 -28.486 1.00 58.31 85 TYR A C 1
ATOM 713 O O . TYR A 1 85 ? 30.114 2.493 -29.677 1.00 58.31 85 TYR A O 1
ATOM 721 N N . GLN A 1 86 ? 28.612 2.448 -28.021 1.00 57.03 86 GLN A N 1
ATOM 722 C CA . GLN A 1 86 ? 27.477 2.124 -28.892 1.00 57.03 86 GLN A CA 1
ATOM 723 C C . GLN A 1 86 ? 26.755 3.399 -29.336 1.00 57.03 86 GLN A C 1
ATOM 725 O O . GLN A 1 86 ? 26.283 4.185 -28.513 1.00 57.03 86 GLN A O 1
ATOM 730 N N . SER A 1 87 ? 26.658 3.604 -30.652 1.00 57.47 87 SER A N 1
ATOM 731 C CA . SER A 1 87 ? 25.911 4.721 -31.226 1.00 57.47 87 SER A CA 1
ATOM 732 C C . SER A 1 87 ? 24.399 4.470 -31.107 1.00 57.47 87 SER A C 1
ATOM 734 O O . SER A 1 87 ? 23.925 3.354 -31.312 1.00 57.47 87 SER A O 1
ATOM 736 N N . LYS A 1 88 ? 23.607 5.519 -30.833 1.00 54.97 88 LYS A N 1
ATOM 737 C CA . LYS A 1 88 ? 22.125 5.457 -30.840 1.00 54.97 88 LYS A CA 1
ATOM 738 C C . LYS A 1 88 ? 21.530 5.027 -32.195 1.00 54.97 88 LYS A C 1
ATOM 740 O O . LYS A 1 88 ? 20.334 4.758 -32.276 1.00 54.97 88 LYS A O 1
ATOM 745 N N . GLN A 1 89 ? 22.318 5.040 -33.273 1.00 55.78 89 GLN A N 1
ATOM 746 C CA . GLN A 1 89 ? 21.862 4.682 -34.619 1.00 55.78 89 GLN A CA 1
ATOM 747 C C . GLN A 1 89 ? 21.896 3.168 -34.865 1.00 55.78 89 GLN A C 1
ATOM 749 O O . GLN A 1 89 ? 21.007 2.668 -35.551 1.00 55.78 89 GLN A O 1
ATOM 754 N N . ASP A 1 90 ? 22.815 2.432 -34.231 1.00 56.19 90 ASP A N 1
ATOM 755 C CA . ASP A 1 90 ? 22.906 0.964 -34.345 1.00 56.19 90 ASP A CA 1
ATOM 756 C C . ASP A 1 90 ? 21.826 0.224 -33.537 1.00 56.19 90 ASP A C 1
ATOM 758 O O . ASP A 1 90 ? 21.656 -0.990 -33.656 1.00 56.19 90 ASP A O 1
ATOM 762 N N . SER A 1 91 ? 21.074 0.948 -32.704 1.00 54.19 91 SER A N 1
ATOM 763 C CA . SER A 1 91 ? 20.284 0.362 -31.628 1.00 54.19 91 SER A CA 1
ATOM 764 C C . SER A 1 91 ? 18.775 0.546 -31.689 1.00 54.19 91 SER A C 1
ATOM 766 O O . SER A 1 91 ? 18.085 0.030 -30.812 1.00 54.19 91 SER A O 1
ATOM 768 N N . LYS A 1 92 ? 18.227 1.196 -32.724 1.00 55.12 92 LYS A N 1
ATOM 769 C CA . LYS A 1 92 ? 16.763 1.280 -32.907 1.00 55.12 92 LYS A CA 1
ATOM 770 C C . LYS A 1 92 ? 16.079 -0.093 -32.831 1.00 55.12 92 LYS A C 1
ATOM 772 O O . LYS A 1 92 ? 14.976 -0.189 -32.319 1.00 55.12 92 LYS A O 1
ATOM 777 N N . ARG A 1 93 ? 16.771 -1.154 -33.261 1.00 55.38 93 ARG A N 1
ATOM 778 C CA . ARG A 1 93 ? 16.303 -2.543 -33.150 1.00 55.38 93 ARG A CA 1
ATOM 779 C C . ARG A 1 93 ? 16.329 -3.108 -31.726 1.00 55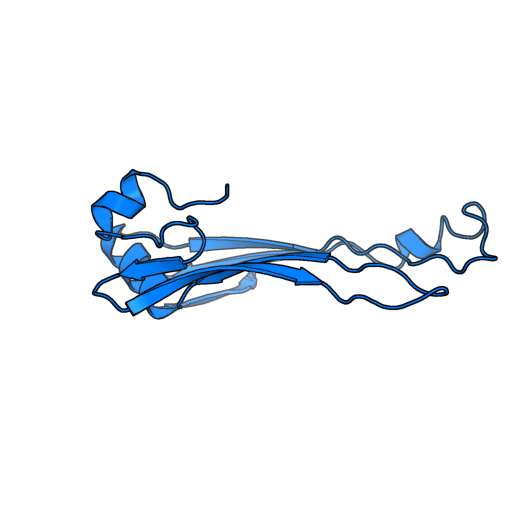.38 93 ARG A C 1
ATOM 781 O O . ARG A 1 93 ? 15.565 -4.013 -31.449 1.00 55.38 93 ARG A O 1
ATOM 788 N N . LEU A 1 94 ? 17.202 -2.640 -30.831 1.00 56.66 94 LEU A N 1
ATOM 789 C CA . LEU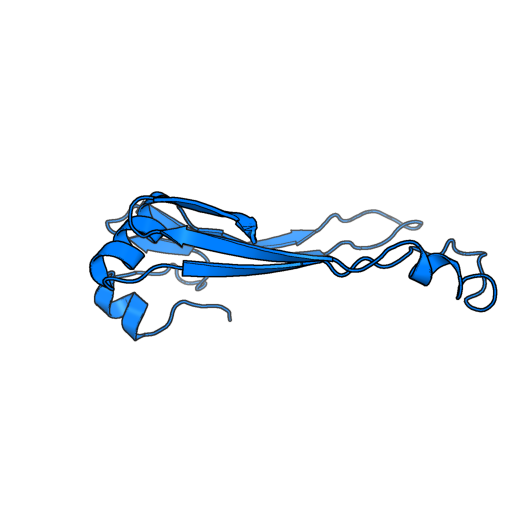 A 1 94 ? 17.412 -3.225 -29.494 1.00 56.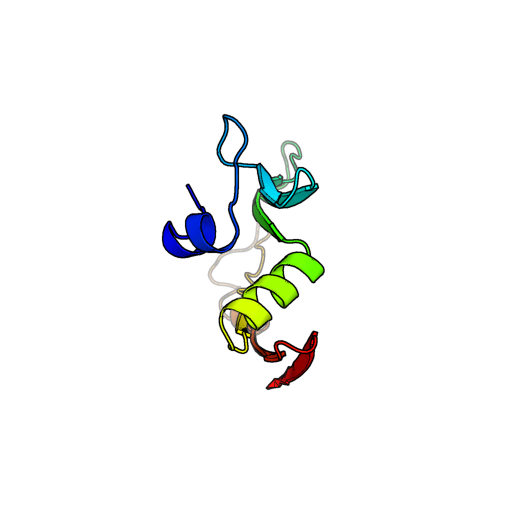66 94 LEU A CA 1
ATOM 790 C C . LEU A 1 94 ? 16.345 -2.805 -28.477 1.00 56.66 94 LEU A C 1
ATOM 792 O O . LEU A 1 94 ? 15.931 -3.634 -27.668 1.00 56.66 94 LEU A O 1
ATOM 796 N N . ASP A 1 95 ? 15.857 -1.566 -28.556 1.00 57.00 95 ASP A N 1
ATOM 797 C CA . ASP A 1 95 ? 14.709 -1.122 -27.754 1.00 57.00 95 ASP A CA 1
ATOM 798 C C . ASP A 1 95 ? 13.410 -1.847 -28.178 1.00 57.00 95 ASP A C 1
ATOM 800 O O . ASP A 1 95 ? 12.557 -2.121 -27.338 1.00 57.00 95 ASP A O 1
ATOM 804 N N . GLU A 1 96 ? 13.291 -2.273 -29.445 1.00 59.06 96 GLU A N 1
ATOM 805 C CA . GLU A 1 96 ? 12.178 -3.112 -29.931 1.00 59.06 96 GLU A CA 1
ATOM 806 C C . GLU A 1 96 ? 12.184 -4.539 -29.331 1.00 59.06 96 GLU A C 1
ATOM 808 O O . GLU A 1 96 ? 11.131 -5.169 -29.242 1.00 59.06 96 GLU A O 1
ATOM 813 N N . TYR A 1 97 ? 13.336 -5.055 -28.871 1.00 59.66 97 TYR A N 1
ATOM 814 C CA . TYR A 1 97 ? 13.457 -6.401 -28.275 1.00 59.66 97 TYR A CA 1
ATOM 815 C C . TYR A 1 97 ? 13.081 -6.472 -26.788 1.00 59.66 97 TYR A C 1
ATOM 817 O O . TYR A 1 97 ? 12.913 -7.570 -26.251 1.00 59.66 97 TYR A O 1
ATOM 825 N N . LEU A 1 98 ? 12.951 -5.333 -26.103 1.00 64.25 98 LEU A N 1
ATOM 826 C CA . LEU A 1 98 ? 12.541 -5.273 -24.701 1.00 64.25 98 LEU A CA 1
ATOM 827 C C . LEU A 1 98 ? 11.140 -4.670 -24.604 1.00 64.25 98 LEU A C 1
ATOM 829 O O . LEU A 1 98 ? 11.004 -3.504 -24.236 1.00 64.25 98 LEU A O 1
ATOM 833 N N . PRO A 1 99 ? 10.082 -5.449 -24.895 1.00 65.38 99 PRO A N 1
ATOM 834 C CA . PRO A 1 99 ? 8.736 -4.920 -24.820 1.00 65.38 99 PRO A CA 1
ATOM 835 C C . PRO A 1 99 ? 8.451 -4.458 -23.392 1.00 65.38 99 PRO A C 1
ATOM 837 O O . PRO A 1 99 ? 8.690 -5.183 -22.414 1.00 65.38 99 PRO A O 1
ATOM 840 N N . SER A 1 100 ? 7.927 -3.239 -23.283 1.00 74.81 100 SER A N 1
ATOM 841 C CA . SER A 1 100 ? 7.249 -2.814 -22.072 1.00 74.81 100 SER A CA 1
ATOM 842 C C . SER A 1 100 ? 6.093 -3.776 -21.815 1.00 74.81 100 SER A C 1
ATOM 844 O O . SER A 1 100 ? 5.456 -4.295 -22.733 1.00 74.81 100 SER A O 1
ATOM 846 N N . SER A 1 101 ? 5.857 -4.081 -20.546 1.00 82.25 101 SER A N 1
ATOM 847 C CA . SER A 1 101 ? 4.788 -5.002 -20.175 1.00 82.25 101 SER A CA 1
ATOM 848 C C . SER A 1 101 ? 3.857 -4.323 -19.201 1.00 82.25 101 SER A C 1
ATOM 850 O O . SER A 1 101 ? 4.313 -3.797 -18.184 1.00 82.25 101 SER A O 1
ATOM 852 N N . LYS A 1 102 ? 2.564 -4.411 -19.490 1.00 89.06 102 LYS A N 1
ATOM 853 C CA . LYS A 1 102 ? 1.496 -4.034 -18.578 1.00 89.06 102 LYS A CA 1
ATOM 854 C C . LYS A 1 102 ? 0.825 -5.295 -18.054 1.00 89.06 102 LYS A C 1
ATOM 856 O O . LYS A 1 102 ? 0.550 -6.207 -18.828 1.00 89.06 102 LYS A O 1
ATOM 861 N N . ARG A 1 103 ? 0.593 -5.362 -16.747 1.00 91.75 103 ARG A N 1
ATOM 862 C CA . ARG A 1 103 ? -0.171 -6.441 -16.104 1.00 91.75 103 ARG A CA 1
ATOM 863 C C . ARG A 1 103 ? -1.223 -5.847 -15.194 1.00 91.75 103 ARG A C 1
ATOM 865 O O . ARG A 1 103 ? -0.933 -4.872 -14.501 1.00 91.75 103 ARG A O 1
ATOM 872 N N . ILE A 1 104 ? -2.408 -6.442 -15.178 1.00 95.19 104 ILE A N 1
ATOM 873 C CA . ILE A 1 104 ? -3.488 -6.025 -14.292 1.00 95.19 104 ILE A CA 1
ATOM 874 C C . ILE A 1 104 ? -3.721 -7.139 -13.275 1.00 95.19 104 ILE A C 1
ATOM 876 O O . ILE A 1 104 ? -3.813 -8.315 -13.618 1.00 95.19 104 ILE A O 1
ATOM 880 N N . TYR A 1 105 ? -3.805 -6.765 -12.004 1.00 96.12 105 TYR A N 1
ATOM 881 C CA . TYR A 1 105 ? -4.177 -7.666 -10.923 1.00 96.12 105 TYR A CA 1
ATOM 882 C C . TYR A 1 105 ? -5.437 -7.147 -10.242 1.00 96.12 105 TYR A C 1
ATOM 884 O O . TYR A 1 105 ? -5.627 -5.937 -10.116 1.00 96.12 105 TYR A O 1
ATOM 892 N N . LEU A 1 106 ? -6.272 -8.062 -9.765 1.00 97.38 106 LEU A N 1
ATOM 893 C CA . LEU A 1 106 ? -7.393 -7.758 -8.883 1.00 97.38 106 LEU A CA 1
ATOM 894 C C . LEU A 1 106 ? -7.111 -8.389 -7.525 1.00 97.38 106 LEU A C 1
ATOM 896 O O . LEU A 1 106 ? -6.988 -9.609 -7.434 1.00 97.38 106 LEU A O 1
ATOM 900 N N . MET A 1 107 ? -7.021 -7.566 -6.486 1.00 96.88 107 MET A N 1
ATOM 901 C CA . MET A 1 107 ? -6.994 -8.009 -5.099 1.00 96.88 107 MET A CA 1
ATOM 902 C C . MET A 1 107 ? -8.383 -7.807 -4.507 1.00 96.88 107 MET A C 1
ATOM 904 O O . MET A 1 107 ? -8.861 -6.679 -4.392 1.00 96.88 107 MET A O 1
ATOM 908 N N . LYS A 1 108 ? -9.028 -8.908 -4.144 1.00 97.50 108 LYS A N 1
ATOM 909 C CA . LYS A 1 108 ? -10.301 -8.885 -3.436 1.00 97.50 108 LYS A CA 1
ATOM 910 C C . LYS A 1 108 ? -10.095 -8.457 -1.987 1.00 97.50 108 LYS A C 1
ATOM 912 O O . LYS A 1 108 ? -9.049 -8.751 -1.407 1.00 97.50 108 LYS A O 1
ATOM 917 N N . LYS A 1 109 ? -11.103 -7.830 -1.374 1.00 96.00 109 LYS A N 1
ATOM 918 C CA . LYS A 1 109 ? -11.062 -7.470 0.060 1.00 96.00 109 LYS A CA 1
ATOM 919 C C . LYS A 1 109 ? -10.839 -8.668 0.997 1.00 96.00 109 LYS A C 1
ATOM 921 O O . LYS A 1 109 ? -10.225 -8.508 2.039 1.00 96.00 109 LYS A O 1
ATOM 926 N N . ASN A 1 110 ? -11.235 -9.881 0.588 1.00 94.19 110 ASN A N 1
ATOM 927 C CA . ASN A 1 110 ? -10.951 -11.131 1.316 1.00 94.19 110 ASN A CA 1
ATOM 928 C C . ASN A 1 110 ? -9.486 -11.614 1.180 1.00 94.19 110 ASN A C 1
ATOM 930 O O . ASN A 1 110 ? -9.098 -12.610 1.786 1.00 94.19 110 ASN A O 1
ATOM 934 N N . GLY A 1 111 ? -8.673 -10.930 0.370 1.00 94.06 111 GLY A N 1
ATOM 935 C CA . GLY A 1 111 ? -7.265 -11.228 0.148 1.00 94.06 111 GLY A CA 1
ATOM 936 C C . GLY A 1 111 ? -6.943 -12.117 -1.050 1.00 94.06 111 GLY A C 1
ATOM 937 O O . GLY A 1 111 ? -5.747 -12.315 -1.301 1.00 94.06 111 GLY A O 1
ATOM 938 N N . ASP A 1 112 ? -7.945 -12.599 -1.794 1.00 96.44 112 ASP A N 1
ATOM 939 C CA . ASP A 1 112 ? -7.739 -13.340 -3.043 1.00 96.44 112 ASP A CA 1
ATOM 940 C C . ASP A 1 112 ? -7.116 -12.446 -4.119 1.00 96.44 112 ASP A C 1
ATOM 942 O O . ASP A 1 112 ? -7.415 -11.253 -4.216 1.00 96.44 112 ASP A O 1
ATOM 946 N N . MET A 1 113 ? -6.264 -13.030 -4.964 1.00 96.25 113 MET A N 1
ATOM 947 C CA . MET A 1 113 ? -5.562 -12.313 -6.026 1.00 96.25 113 MET A CA 1
ATOM 948 C C . MET A 1 113 ? -5.767 -12.997 -7.377 1.00 96.25 113 MET A C 1
ATOM 950 O O . MET A 1 113 ? -5.499 -14.186 -7.527 1.00 96.25 113 MET A O 1
ATOM 954 N N . TYR A 1 114 ? -6.187 -12.215 -8.368 1.00 95.81 114 TYR A N 1
ATOM 955 C CA . TYR A 1 114 ? -6.419 -12.651 -9.745 1.00 95.81 114 TYR A CA 1
ATOM 956 C C . TYR A 1 114 ? -5.530 -11.858 -10.702 1.00 95.81 114 TYR A C 1
ATOM 958 O O . TYR A 1 114 ? -5.213 -10.696 -10.438 1.00 95.81 114 TYR A O 1
ATOM 966 N N . VAL A 1 115 ? -5.141 -12.482 -11.813 1.00 93.69 115 VAL A N 1
ATOM 967 C CA . VAL A 1 115 ? -4.320 -11.876 -12.871 1.00 93.69 115 VAL A CA 1
ATOM 968 C C . VAL A 1 115 ? -5.153 -11.792 -14.144 1.00 93.69 115 VAL A C 1
ATOM 970 O O . VAL A 1 115 ? -5.812 -12.772 -14.490 1.00 93.69 115 VAL A O 1
ATOM 973 N N . TYR A 1 116 ? -5.097 -10.644 -14.819 1.00 83.38 116 TYR A N 1
ATOM 974 C CA . TYR A 1 116 ? -5.755 -10.377 -16.098 1.00 83.38 116 TYR A CA 1
ATOM 975 C C . TYR A 1 116 ? -4.743 -9.897 -17.142 1.00 83.38 116 TYR A C 1
ATOM 977 O O . TYR A 1 116 ? -3.798 -9.151 -16.771 1.00 83.38 116 TYR A O 1
#

pLDDT: mean 83.24, std 16.23, range [51.44, 97.5]

Radius of gyration: 19.65 Å; chains: 1; bounding box: 50×28×51 Å